Protein AF-A0A7W0YZ30-F1 (afdb_monomer)

Secondary structure (DSSP, 8-state):
-HHHHHHS-TT--EEEEE-TT--HHHHHHHHHHHHHHHHHTT-SSE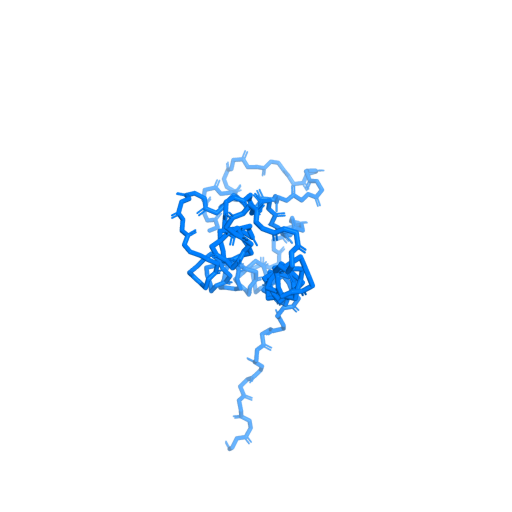EEEE-SHHHHHHHHHHHTT-GGGHHHHHHHHHHHHHHHHHHHH----PPP--

Mean predicted aligned error: 5.02 Å

Radius of gyration: 16.21 Å; Cα contacts (8 Å, |Δi|>4): 103; chains: 1; bounding box: 36×22×51 Å

Sequence (98 aa):
LKVISNNVPTDVPGIAFLSGGQTIDTACANLSAITTLNRASQAPWRLTFAFTRALVTSSLEVWQGDSANGAAAQRELVQSCRQAGQAVSSSPEGPSSD

Foldseek 3Di:
DVVCVVPPDLPAAADADEQPPPALVVSLVVLLVVLAVCVVVVRNHQYAYPYDCNLQVVLCVQPVVPPVSNVVSVVSNVVSVVSRVCSSVDDPPDPPDD

Solvent-accessible surface area (backbone atoms only — not comparable to full-atom values): 5561 Å² total; per-residue (Å²): 106,70,69,51,72,75,72,54,66,76,84,49,78,53,50,64,45,64,34,87,86,35,53,48,67,58,34,26,54,52,43,26,54,52,44,39,50,38,59,76,66,64,51,78,53,44,68,48,73,54,48,59,67,36,33,43,50,66,13,50,69,55,21,72,87,40,76,88,29,44,72,60,13,50,52,42,30,52,50,38,50,49,50,47,53,45,20,57,62,53,68,72,80,66,81,81,90,125

Nearest PDB structures (foldseek):
  4tr9-assembly1_B  TM=9.579E-01  e=6.094E-06  Plasmodium falciparum 3D7
  5tkl-assembly1_A  TM=9.431E-01  e=7.320E-06  Toxoplasma gondii
  1ex5-assembly1_D  TM=8.505E-01  e=4.772E-06  Oryctolagus cuniculus
  7b2n-assembly1_D  TM=9.148E-01  e=2.641E-05  Chlamydomonas reinhardtii
  1fdj-assembly1_A  TM=7.965E-01  e=1.349E-05  Oryctolagus cuniculus

Structure (mmCIF, N/CA/C/O backbone):
data_AF-A0A7W0YZ30-F1
#
_entry.id   AF-A0A7W0YZ30-F1
#
loop_
_atom_site.group_PDB
_atom_site.id
_atom_site.type_symbol
_atom_site.label_atom_id
_atom_site.label_alt_id
_atom_site.label_comp_id
_atom_site.label_asym_id
_atom_site.label_entity_id
_atom_site.label_seq_id
_atom_site.pdbx_PDB_ins_code
_atom_site.Cartn_x
_atom_site.Cartn_y
_atom_site.Cartn_z
_atom_site.occupancy
_atom_site.B_iso_or_equiv
_atom_site.auth_seq_id
_atom_site.auth_comp_id
_atom_site.auth_asym_id
_atom_site.auth_atom_id
_atom_site.pdbx_PDB_model_num
ATOM 1 N N . LEU A 1 1 ? -6.380 6.392 13.984 1.00 89.25 1 LEU A N 1
ATOM 2 C CA . LEU A 1 1 ? -7.590 5.567 14.228 1.00 89.25 1 LEU A CA 1
ATOM 3 C C . LEU A 1 1 ? -8.810 6.369 14.678 1.00 89.25 1 LEU A C 1
ATOM 5 O O . LEU A 1 1 ? -9.863 6.120 14.122 1.00 89.25 1 LEU A O 1
ATOM 9 N N . LYS A 1 2 ? -8.693 7.368 15.572 1.00 93.62 2 LYS A N 1
ATOM 10 C CA . LYS A 1 2 ? -9.818 8.207 16.060 1.00 93.62 2 LYS A CA 1
ATOM 11 C C . LYS A 1 2 ? -10.875 8.587 15.00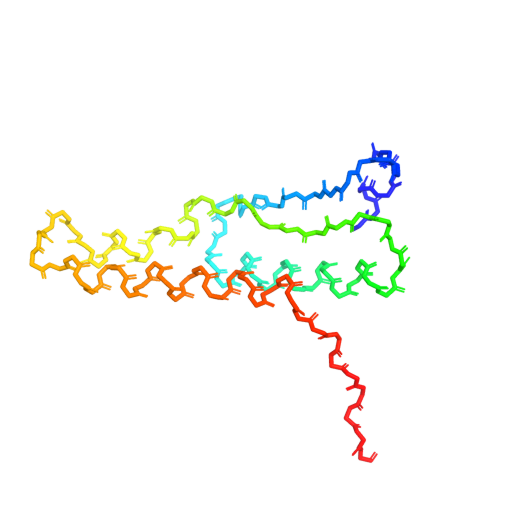6 1.00 93.62 2 LYS A C 1
ATOM 13 O O . LYS A 1 2 ? -12.058 8.386 15.231 1.00 93.62 2 LYS A O 1
ATOM 18 N N . VAL A 1 3 ? -10.455 9.122 13.856 1.00 96.19 3 VAL A N 1
ATOM 19 C CA . VAL A 1 3 ? -11.389 9.512 12.781 1.00 96.19 3 VAL A CA 1
ATOM 20 C C . VAL A 1 3 ? -12.147 8.307 12.228 1.00 96.19 3 VAL A C 1
ATOM 22 O O . VAL A 1 3 ? -13.355 8.385 12.060 1.00 96.19 3 VAL A O 1
ATOM 25 N N . ILE A 1 4 ? -11.462 7.190 11.991 1.00 95.38 4 ILE A N 1
ATOM 26 C CA . ILE A 1 4 ? -12.088 5.952 11.516 1.00 95.38 4 ILE A CA 1
ATOM 27 C C . ILE A 1 4 ? -13.094 5.449 12.552 1.00 95.38 4 ILE A C 1
ATOM 29 O O . ILE A 1 4 ? -14.253 5.250 12.217 1.00 95.38 4 ILE A O 1
ATOM 33 N N . SER A 1 5 ? -12.682 5.349 13.818 1.00 93.69 5 SER A N 1
ATOM 34 C CA . SER A 1 5 ? -13.534 4.859 14.906 1.00 93.69 5 SER A CA 1
ATOM 35 C C . SER A 1 5 ? -14.805 5.682 15.110 1.00 93.69 5 SER A C 1
ATOM 37 O O . SER A 1 5 ? -15.823 5.134 15.512 1.00 93.69 5 SER A O 1
ATOM 39 N N . ASN A 1 6 ? -14.756 6.984 14.828 1.00 96.62 6 ASN A N 1
ATOM 40 C CA . ASN A 1 6 ? -15.899 7.876 15.006 1.00 96.62 6 ASN A CA 1
ATOM 41 C C . ASN A 1 6 ? -16.852 7.912 13.803 1.00 96.62 6 ASN A C 1
ATOM 43 O O . ASN A 1 6 ? -17.956 8.424 13.947 1.00 96.62 6 ASN A O 1
ATOM 47 N N . ASN A 1 7 ? -16.420 7.462 12.619 1.00 97.88 7 ASN A N 1
ATOM 48 C CA . ASN A 1 7 ? -17.143 7.737 11.369 1.00 97.88 7 ASN A CA 1
ATOM 49 C C . ASN A 1 7 ? -17.378 6.509 10.486 1.00 97.88 7 ASN A C 1
ATOM 51 O O . ASN A 1 7 ? -18.218 6.572 9.594 1.00 97.88 7 ASN A O 1
ATOM 55 N N . VAL A 1 8 ? -16.645 5.415 10.682 1.00 97.38 8 VAL A N 1
ATOM 56 C CA . VAL A 1 8 ? -16.832 4.187 9.908 1.00 97.38 8 VAL A CA 1
ATOM 57 C C . VAL A 1 8 ? -17.713 3.239 10.723 1.00 97.38 8 VAL A C 1
ATOM 59 O O . VAL A 1 8 ? -17.351 2.919 11.853 1.00 97.38 8 VAL A O 1
ATOM 62 N N . PRO A 1 9 ? -18.864 2.792 10.198 1.00 97.69 9 PRO A N 1
ATOM 63 C CA . PRO A 1 9 ? -19.684 1.769 10.839 1.00 97.69 9 PRO A CA 1
ATOM 64 C C . PRO A 1 9 ? -18.941 0.437 11.024 1.00 97.69 9 PRO A C 1
ATOM 66 O O . PRO A 1 9 ? -18.063 0.076 10.237 1.00 97.69 9 PRO A O 1
ATOM 69 N N . THR A 1 10 ? -19.277 -0.307 12.077 1.00 96.44 10 THR A N 1
ATOM 70 C CA . THR A 1 10 ? -18.590 -1.558 12.451 1.00 96.44 10 THR A CA 1
ATOM 71 C C . THR A 1 10 ? -18.877 -2.730 11.509 1.00 96.44 10 THR A C 1
ATOM 73 O O . THR A 1 10 ? -18.111 -3.688 11.490 1.00 96.44 10 THR A O 1
ATOM 76 N N . ASP A 1 11 ? -19.956 -2.659 10.731 1.00 96.94 11 ASP A N 1
ATOM 77 C CA . ASP A 1 11 ? -20.349 -3.644 9.717 1.00 96.94 11 ASP A CA 1
ATOM 78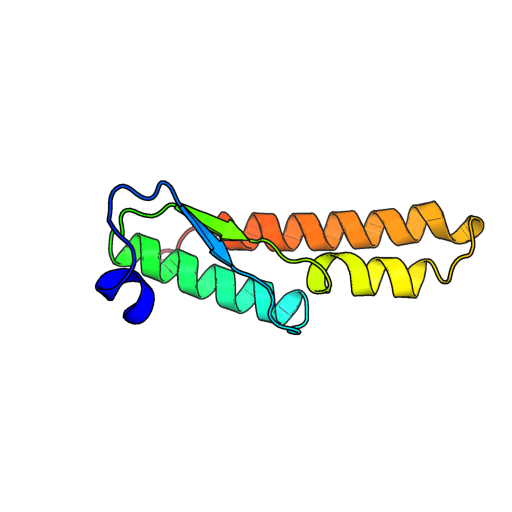 C C . ASP A 1 11 ? -19.548 -3.517 8.409 1.00 96.94 11 ASP A C 1
ATOM 80 O O . ASP A 1 11 ? -19.558 -4.432 7.582 1.00 96.94 11 ASP A O 1
ATOM 84 N N . VAL A 1 12 ? -18.789 -2.428 8.232 1.00 97.94 12 VAL A N 1
ATOM 85 C CA . VAL A 1 12 ? 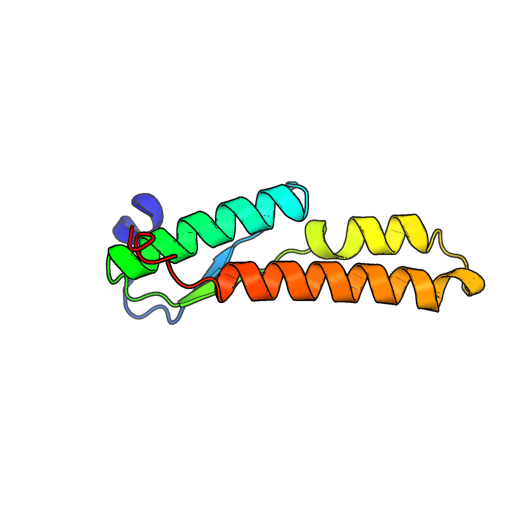-17.836 -2.298 7.128 1.00 97.94 12 VAL A CA 1
ATOM 86 C C . VAL A 1 12 ? -16.747 -3.372 7.275 1.00 97.94 12 VAL A C 1
ATOM 88 O O . VAL A 1 12 ? -16.050 -3.419 8.287 1.00 97.94 12 VAL A O 1
ATOM 91 N N . PRO A 1 13 ? -16.520 -4.227 6.263 1.00 96.12 13 PRO A N 1
ATOM 92 C CA . PRO A 1 13 ? -15.651 -5.396 6.414 1.00 96.12 13 PRO A CA 1
ATOM 93 C C . PRO A 1 13 ? -14.151 -5.068 6.464 1.00 96.12 13 PRO A C 1
ATOM 95 O O . PRO A 1 13 ? -13.350 -5.929 6.850 1.00 96.12 13 PRO A O 1
ATOM 98 N N . GLY A 1 14 ? -13.758 -3.865 6.036 1.00 96.25 14 GLY A N 1
ATOM 99 C CA . GLY A 1 14 ? -12.376 -3.408 6.059 1.00 96.25 14 GLY A CA 1
ATOM 100 C C . GLY A 1 14 ? -12.147 -2.056 5.385 1.00 96.25 14 GLY A C 1
ATOM 101 O O . GLY A 1 14 ? -13.040 -1.493 4.758 1.00 96.25 14 GLY A O 1
ATOM 102 N N . ILE A 1 15 ? -10.929 -1.537 5.533 1.00 97.94 15 ILE A N 1
ATOM 103 C CA . ILE A 1 15 ? -10.502 -0.215 5.068 1.00 97.94 15 ILE A CA 1
ATOM 104 C C . ILE A 1 15 ? -9.189 -0.367 4.300 1.00 97.94 15 ILE A C 1
ATOM 106 O O . ILE A 1 15 ? -8.209 -0.895 4.828 1.00 97.94 15 ILE A O 1
ATOM 110 N N . ALA A 1 16 ? -9.162 0.127 3.062 1.00 97.56 16 ALA A N 1
ATOM 111 C CA . ALA A 1 16 ? -7.961 0.175 2.235 1.00 97.56 16 ALA A CA 1
ATOM 11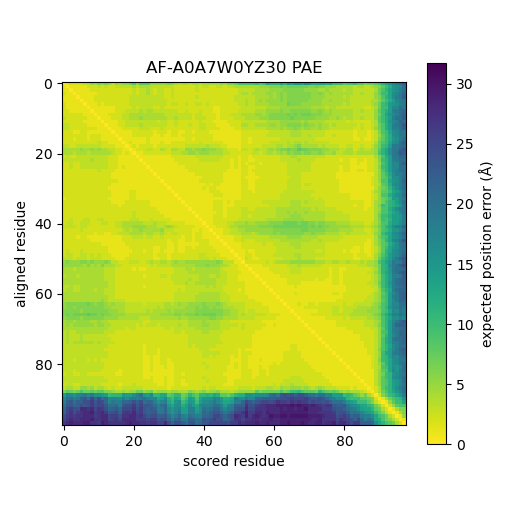2 C C . ALA A 1 16 ? -7.364 1.589 2.246 1.00 97.56 16 ALA A C 1
ATOM 114 O O . ALA A 1 16 ? -7.997 2.540 1.787 1.00 97.56 16 ALA A O 1
ATOM 115 N N . PHE A 1 17 ? -6.142 1.740 2.757 1.00 97.56 17 PHE A N 1
ATOM 116 C CA . PHE A 1 17 ? -5.458 3.032 2.786 1.00 97.56 17 PHE A CA 1
ATOM 117 C C . PHE A 1 17 ? -4.831 3.365 1.434 1.00 97.56 17 PHE A C 1
ATOM 119 O O . PHE A 1 17 ? -4.138 2.548 0.828 1.00 97.56 17 PHE A O 1
ATOM 126 N N . LEU A 1 18 ? -5.034 4.600 0.982 1.00 97.62 18 LEU A N 1
ATOM 127 C CA . LEU A 1 18 ? -4.341 5.165 -0.172 1.00 97.62 18 LEU A CA 1
ATOM 128 C C . LEU A 1 18 ? -2.965 5.683 0.261 1.00 97.62 18 LEU A C 1
ATOM 130 O O . LEU A 1 18 ? -2.818 6.197 1.367 1.00 97.62 18 LEU A O 1
ATOM 134 N N . SER A 1 19 ? -1.967 5.624 -0.625 1.00 96.19 19 SER A N 1
ATOM 135 C CA . SER A 1 19 ? -0.624 6.139 -0.310 1.00 96.19 19 SER A CA 1
ATOM 136 C C . SER A 1 19 ? -0.549 7.670 -0.295 1.00 96.19 19 SER A C 1
ATOM 138 O O . SER A 1 19 ? 0.394 8.238 0.239 1.00 96.19 19 SER A O 1
ATOM 140 N N . GLY A 1 20 ? -1.515 8.369 -0.902 1.00 93.00 20 GLY A N 1
ATOM 141 C CA . GLY A 1 20 ? -1.636 9.829 -0.793 1.00 93.00 20 GLY A CA 1
ATOM 142 C C . GLY A 1 20 ? -0.458 10.643 -1.350 1.00 93.00 20 GLY A C 1
ATOM 143 O O . GLY A 1 20 ? -0.317 11.807 -1.001 1.00 93.00 20 GLY A O 1
ATOM 144 N N . GLY A 1 21 ? 0.384 10.061 -2.211 1.00 93.38 21 GLY A N 1
ATOM 145 C CA . GLY A 1 21 ? 1.603 10.710 -2.721 1.00 93.38 21 GLY A CA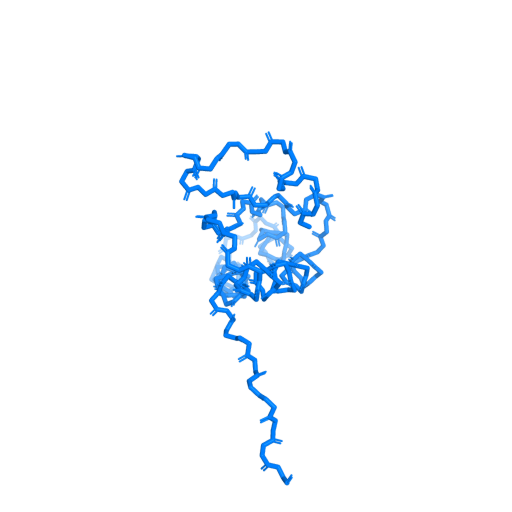 1
ATOM 146 C C . GLY A 1 21 ? 2.861 10.448 -1.891 1.00 93.38 21 GLY A C 1
ATOM 147 O O . GLY A 1 21 ? 3.920 10.956 -2.238 1.00 93.38 21 GLY A O 1
ATOM 148 N N . GLN A 1 22 ? 2.759 9.638 -0.840 1.00 96.19 22 GLN A N 1
ATOM 149 C CA . GLN A 1 22 ? 3.912 9.128 -0.107 1.00 96.19 22 GLN A CA 1
ATOM 150 C C . GLN A 1 22 ? 4.702 8.132 -0.965 1.00 96.19 22 GLN A C 1
ATOM 152 O O . GLN A 1 22 ? 4.140 7.463 -1.841 1.00 96.19 22 GLN A O 1
ATOM 157 N N . THR A 1 23 ? 5.995 8.013 -0.668 1.00 95.94 23 THR A N 1
ATOM 158 C CA . THR A 1 23 ? 6.843 6.928 -1.173 1.00 95.94 23 THR A CA 1
ATOM 159 C C . THR A 1 23 ? 6.362 5.582 -0.629 1.00 95.94 23 THR A C 1
ATOM 161 O O . THR A 1 23 ? 5.608 5.530 0.349 1.00 95.94 23 THR A O 1
ATOM 164 N N . ILE A 1 24 ? 6.800 4.481 -1.248 1.00 96.94 24 ILE A N 1
ATOM 165 C CA . ILE A 1 24 ? 6.450 3.136 -0.778 1.00 96.94 24 ILE A CA 1
ATOM 166 C C . ILE A 1 24 ? 6.888 2.905 0.670 1.00 96.94 24 ILE A C 1
ATOM 168 O O . ILE A 1 24 ? 6.089 2.416 1.467 1.00 96.94 24 ILE A O 1
ATOM 172 N N . ASP A 1 25 ? 8.085 3.360 1.039 1.00 96.75 25 ASP A N 1
ATOM 173 C CA . ASP A 1 25 ? 8.631 3.208 2.388 1.00 96.75 25 ASP A CA 1
ATOM 174 C C . ASP A 1 25 ? 7.791 3.932 3.433 1.00 96.75 25 ASP A C 1
ATOM 176 O O . ASP A 1 25 ? 7.370 3.332 4.423 1.00 96.75 25 ASP A O 1
ATOM 180 N N . THR A 1 26 ? 7.480 5.210 3.197 1.00 97.50 26 THR A N 1
ATOM 181 C CA . THR A 1 26 ? 6.670 6.003 4.127 1.00 97.50 26 THR A CA 1
ATOM 182 C C . THR A 1 26 ? 5.242 5.464 4.218 1.00 97.50 26 THR A C 1
ATOM 184 O O . THR A 1 26 ? 4.704 5.344 5.320 1.00 97.50 26 THR A O 1
ATOM 187 N N . ALA A 1 27 ? 4.636 5.077 3.090 1.00 97.69 27 ALA A N 1
ATOM 188 C CA . ALA A 1 27 ? 3.293 4.503 3.075 1.00 97.69 27 ALA A CA 1
ATOM 189 C C . ALA A 1 27 ? 3.230 3.173 3.847 1.00 97.69 27 ALA A C 1
ATOM 191 O O . ALA A 1 27 ? 2.302 2.958 4.630 1.00 97.69 27 ALA A O 1
ATOM 192 N N . CYS A 1 28 ? 4.231 2.304 3.679 1.00 97.44 28 CYS A N 1
ATOM 193 C CA . CYS A 1 28 ? 4.319 1.026 4.384 1.00 97.44 28 CYS A CA 1
ATOM 194 C C . CYS A 1 28 ? 4.602 1.206 5.881 1.00 97.44 28 CYS A C 1
ATOM 196 O O . CYS A 1 28 ? 3.956 0.552 6.698 1.00 97.44 28 CYS A O 1
ATOM 198 N N . ALA A 1 29 ? 5.502 2.119 6.260 1.00 97.31 29 ALA A N 1
ATOM 199 C CA . ALA A 1 29 ? 5.777 2.42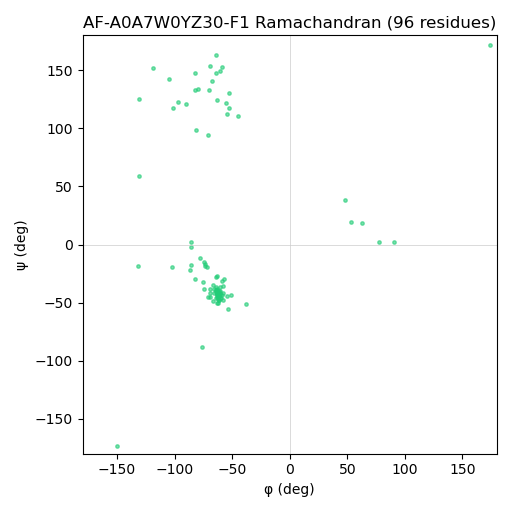8 7.664 1.00 97.31 29 ALA A CA 1
ATOM 200 C C . ALA A 1 29 ? 4.516 2.939 8.383 1.00 97.31 29 ALA A C 1
ATOM 202 O O . ALA A 1 29 ? 4.156 2.444 9.453 1.00 97.31 29 ALA A O 1
ATOM 203 N N . ASN A 1 30 ? 3.787 3.862 7.749 1.00 97.19 30 ASN A N 1
ATOM 204 C CA . ASN A 1 30 ? 2.524 4.376 8.270 1.00 97.19 30 ASN A CA 1
ATOM 205 C C . ASN A 1 30 ? 1.462 3.276 8.387 1.00 97.19 30 ASN A C 1
ATOM 207 O O . ASN A 1 30 ? 0.814 3.156 9.426 1.00 97.19 30 ASN A O 1
ATOM 211 N N . LEU A 1 31 ? 1.289 2.447 7.353 1.00 97.25 31 LEU A N 1
ATOM 212 C CA . LEU A 1 31 ? 0.316 1.354 7.377 1.00 97.25 31 LEU A CA 1
ATOM 213 C C . LEU A 1 31 ? 0.635 0.312 8.451 1.00 97.25 31 LEU A C 1
ATOM 215 O O . LEU A 1 31 ? -0.285 -0.151 9.124 1.00 97.25 31 LEU A O 1
ATOM 219 N N . SER A 1 32 ? 1.913 -0.016 8.647 1.00 97.25 32 SER A N 1
ATOM 220 C CA . SER A 1 32 ? 2.351 -0.929 9.705 1.00 97.25 32 SER A CA 1
ATOM 221 C C . SER A 1 32 ? 1.993 -0.373 11.084 1.00 97.25 32 SER A C 1
ATOM 223 O O . SER A 1 32 ? 1.337 -1.050 11.875 1.00 97.25 32 SER A O 1
ATOM 225 N N . ALA A 1 33 ? 2.297 0.904 11.347 1.00 96.31 33 ALA A N 1
ATOM 226 C CA . ALA A 1 33 ? 1.946 1.551 12.611 1.00 96.31 33 ALA A CA 1
ATOM 227 C C . ALA A 1 33 ? 0.425 1.580 12.855 1.00 96.31 33 ALA A C 1
ATOM 229 O O . ALA A 1 33 ? -0.044 1.272 13.953 1.00 96.31 33 ALA A O 1
ATOM 230 N N . ILE A 1 34 ? -0.365 1.903 11.826 1.00 96.19 34 ILE A N 1
ATOM 231 C CA . ILE A 1 34 ? -1.831 1.900 11.912 1.00 96.19 34 ILE A CA 1
ATOM 232 C C . ILE A 1 34 ? -2.352 0.482 12.186 1.00 96.19 34 ILE A C 1
ATOM 234 O O . ILE A 1 34 ? -3.235 0.315 13.027 1.00 96.19 34 ILE A O 1
ATOM 238 N N . THR A 1 35 ? -1.803 -0.531 11.514 1.00 95.38 35 THR A N 1
ATOM 239 C CA . THR A 1 35 ? -2.181 -1.941 11.686 1.00 95.38 35 THR A CA 1
ATOM 240 C C . THR A 1 35 ? -1.896 -2.428 13.103 1.00 95.38 35 THR A C 1
ATOM 242 O O . THR A 1 35 ? -2.778 -3.018 13.731 1.00 95.38 35 THR A O 1
ATOM 245 N N . THR A 1 36 ? -0.719 -2.115 13.647 1.00 94.88 36 THR A N 1
ATOM 246 C CA . THR A 1 36 ? -0.351 -2.426 15.035 1.00 94.88 36 THR A CA 1
ATOM 247 C C . THR A 1 36 ? -1.327 -1.797 16.024 1.00 94.88 36 THR A C 1
ATOM 249 O O . THR A 1 36 ? -1.862 -2.489 16.892 1.00 94.88 36 THR A O 1
ATOM 252 N N . LEU A 1 37 ? -1.638 -0.507 15.858 1.00 94.44 37 LEU A N 1
ATOM 253 C CA . LEU A 1 37 ? -2.597 0.183 16.723 1.00 94.44 37 LEU A CA 1
ATOM 254 C C . LEU A 1 37 ? -4.014 -0.398 16.603 1.00 94.44 37 LEU A C 1
ATOM 256 O O . LEU A 1 37 ? -4.692 -0.541 17.615 1.00 94.44 37 LEU A O 1
ATOM 260 N N . ASN A 1 38 ? -4.457 -0.763 15.395 1.00 94.00 38 ASN A N 1
ATOM 261 C CA . ASN A 1 38 ? -5.797 -1.309 15.148 1.00 94.00 38 ASN A CA 1
ATOM 262 C C . ASN A 1 38 ? -5.996 -2.647 15.863 1.00 94.00 38 ASN A C 1
ATOM 264 O O . ASN A 1 38 ? -7.061 -2.905 16.419 1.00 94.00 38 ASN A O 1
ATOM 268 N N . ARG A 1 39 ? -4.947 -3.479 15.878 1.00 92.12 39 ARG A N 1
ATOM 269 C CA . ARG A 1 39 ? -4.926 -4.750 16.609 1.00 92.12 39 ARG A CA 1
ATOM 270 C C . ARG A 1 39 ? -4.908 -4.526 18.118 1.00 92.12 39 ARG A C 1
ATOM 272 O O . ARG A 1 39 ? -5.698 -5.148 18.819 1.00 92.12 39 ARG A O 1
ATOM 279 N N . ALA A 1 40 ? -4.068 -3.610 18.606 1.00 93.25 40 ALA A N 1
ATOM 280 C CA . ALA A 1 40 ? -3.993 -3.279 20.029 1.00 93.25 40 ALA A CA 1
ATOM 281 C C . ALA A 1 40 ? -5.327 -2.738 20.575 1.00 93.25 40 ALA A C 1
ATOM 283 O O . ALA A 1 40 ? -5.711 -3.066 21.693 1.00 93.25 40 ALA A O 1
ATOM 284 N N . SER A 1 41 ? -6.063 -1.957 19.777 1.00 92.00 41 SER A N 1
ATOM 285 C CA . SER A 1 41 ? -7.386 -1.445 20.147 1.00 92.00 41 SER A CA 1
ATOM 286 C C . SER A 1 41 ? -8.542 -2.403 19.845 1.00 92.00 41 SER A C 1
ATOM 288 O O . SER A 1 41 ? -9.689 -2.002 20.016 1.00 92.00 41 SER A O 1
ATOM 290 N N . GLN A 1 42 ? -8.268 -3.609 19.328 1.00 92.94 42 GLN A N 1
ATOM 291 C CA . GLN A 1 42 ? -9.279 -4.580 18.880 1.00 92.94 42 GLN A CA 1
ATOM 292 C C . GLN A 1 42 ? -10.353 -3.957 17.970 1.00 92.94 42 GLN A C 1
ATOM 294 O O . GLN A 1 42 ? -11.540 -4.269 18.063 1.00 92.94 42 GLN A O 1
ATOM 299 N N . ALA A 1 43 ? -9.944 -3.035 17.097 1.00 93.62 43 ALA A N 1
ATOM 300 C CA . ALA A 1 43 ? -10.875 -2.386 16.186 1.00 93.62 43 ALA A CA 1
ATOM 301 C C . ALA A 1 43 ? -11.415 -3.409 15.162 1.00 93.62 43 ALA A C 1
ATOM 303 O O . ALA A 1 43 ? -10.656 -4.259 14.688 1.00 93.62 43 ALA A O 1
ATOM 304 N N . PRO A 1 44 ? -12.712 -3.341 14.799 1.00 95.56 44 PRO A N 1
ATOM 305 C CA . PRO A 1 44 ? -13.388 -4.418 14.069 1.00 95.56 44 PRO A CA 1
ATOM 306 C C . PRO A 1 44 ? -13.002 -4.491 12.587 1.00 95.56 44 PRO A C 1
ATOM 308 O O . PRO A 1 44 ? -13.265 -5.493 11.922 1.00 95.56 44 PRO A O 1
ATOM 311 N N . TRP A 1 45 ? -12.379 -3.440 12.048 1.00 96.31 45 TRP A N 1
ATOM 312 C CA . TRP A 1 45 ? -12.049 -3.356 10.631 1.00 96.31 45 TRP A CA 1
ATOM 313 C C . TRP A 1 45 ? -10.760 -4.101 10.308 1.00 96.31 45 TRP A C 1
ATOM 315 O O . TRP A 1 45 ? -9.715 -3.885 10.928 1.00 96.31 45 TRP A O 1
ATOM 325 N N . ARG A 1 46 ? -10.807 -4.905 9.244 1.00 95.88 46 ARG A N 1
ATOM 326 C CA . ARG A 1 46 ? -9.594 -5.364 8.564 1.00 95.88 46 ARG A CA 1
ATOM 327 C C . ARG A 1 46 ? -8.951 -4.189 7.844 1.00 95.88 46 ARG A C 1
ATOM 329 O O . ARG A 1 46 ? -9.634 -3.452 7.139 1.00 95.88 46 ARG A O 1
ATOM 336 N N . LEU A 1 47 ? -7.645 -4.024 7.990 1.00 96.38 47 LEU A N 1
ATOM 337 C CA . LEU A 1 47 ? -6.910 -2.962 7.310 1.00 96.38 47 LEU A CA 1
ATOM 338 C C . LEU A 1 47 ? -6.103 -3.540 6.151 1.00 96.38 47 LEU A C 1
ATOM 340 O O . LEU A 1 47 ? -5.578 -4.645 6.249 1.00 96.38 47 LEU A O 1
ATOM 344 N N . THR A 1 48 ? -6.025 -2.801 5.048 1.00 97.06 48 THR A N 1
ATOM 345 C CA . THR A 1 48 ? -5.212 -3.147 3.876 1.00 97.06 48 THR A CA 1
ATOM 346 C C . THR A 1 48 ? -4.748 -1.879 3.146 1.00 97.06 48 THR A C 1
ATOM 348 O O . THR A 1 48 ? -4.966 -0.763 3.625 1.00 97.06 48 THR A O 1
ATOM 351 N N . PHE A 1 49 ? -4.116 -2.029 1.984 1.00 97.31 49 PHE A N 1
ATOM 352 C CA . PHE A 1 49 ? -3.645 -0.935 1.138 1.00 97.31 49 PHE A CA 1
ATOM 353 C C . PHE A 1 49 ? -4.298 -0.926 -0.246 1.00 97.31 49 PHE A C 1
ATOM 355 O O . PHE A 1 49 ? -4.644 -1.959 -0.810 1.00 97.31 49 PHE A O 1
ATOM 362 N N . ALA A 1 50 ? -4.392 0.273 -0.813 1.00 97.12 50 ALA A N 1
ATOM 363 C CA . ALA A 1 50 ? -4.683 0.554 -2.214 1.00 97.12 50 ALA A CA 1
ATOM 364 C C . ALA A 1 50 ? -3.641 1.565 -2.733 1.00 97.12 50 ALA A C 1
ATOM 366 O O . ALA A 1 50 ? -3.935 2.701 -3.113 1.00 97.12 50 ALA A O 1
ATOM 367 N N . PHE A 1 51 ? -2.370 1.170 -2.656 1.00 96.38 51 PHE A N 1
ATOM 368 C CA . PHE A 1 51 ? -1.218 1.998 -3.004 1.00 96.38 51 PHE A CA 1
ATOM 369 C C . PHE A 1 51 ? -0.999 1.983 -4.515 1.00 96.38 51 PHE A C 1
ATOM 371 O O . PHE A 1 51 ? -0.417 1.055 -5.048 1.00 96.38 51 PHE A O 1
ATOM 378 N N . THR A 1 52 ? -1.474 3.004 -5.225 1.00 92.69 52 THR A N 1
ATOM 379 C CA . THR A 1 52 ? -1.275 3.098 -6.679 1.00 92.69 52 THR A CA 1
ATOM 380 C C . THR A 1 52 ? 0.151 3.543 -7.002 1.00 92.69 52 THR A C 1
ATOM 382 O O . THR A 1 52 ? 1.046 2.714 -7.121 1.00 92.69 52 THR A O 1
ATOM 385 N N . ARG A 1 53 ? 0.397 4.859 -7.071 1.00 94.75 53 ARG A N 1
ATOM 386 C CA . ARG A 1 53 ? 1.696 5.445 -7.449 1.00 94.75 53 ARG A CA 1
ATOM 387 C C . ARG A 1 53 ? 2.857 4.861 -6.649 1.00 94.75 53 ARG A C 1
ATOM 389 O O . ARG A 1 53 ? 3.858 4.481 -7.234 1.00 94.75 53 ARG A O 1
ATOM 396 N N . ALA A 1 54 ? 2.678 4.705 -5.339 1.00 95.81 54 ALA A N 1
ATOM 397 C CA . ALA A 1 54 ? 3.729 4.187 -4.471 1.00 95.81 54 ALA A CA 1
ATOM 398 C C . ALA A 1 54 ? 4.229 2.788 -4.888 1.00 95.81 54 ALA A C 1
ATOM 400 O O . ALA A 1 54 ? 5.421 2.548 -4.785 1.00 95.81 54 ALA A O 1
ATOM 401 N N . LEU A 1 55 ? 3.370 1.893 -5.401 1.00 95.94 55 LEU A N 1
ATOM 402 C CA . LEU A 1 55 ? 3.806 0.558 -5.842 1.00 95.94 55 LEU A CA 1
ATOM 403 C C . LEU A 1 55 ? 4.562 0.572 -7.173 1.00 95.94 55 LEU A C 1
ATOM 405 O O . LEU A 1 55 ? 5.410 -0.285 -7.402 1.00 95.94 55 LEU A O 1
ATOM 409 N N . VAL A 1 56 ? 4.217 1.496 -8.070 1.00 96.50 56 VAL A N 1
ATOM 410 C CA . VAL A 1 56 ? 4.677 1.446 -9.465 1.00 96.50 56 VAL A CA 1
ATOM 411 C C . VAL A 1 56 ? 5.813 2.416 -9.770 1.00 96.50 56 VAL A C 1
ATOM 413 O O . VAL A 1 56 ? 6.507 2.188 -10.751 1.00 96.50 56 VAL A O 1
ATOM 416 N N . THR A 1 57 ? 6.042 3.459 -8.959 1.00 96.88 57 THR A N 1
ATOM 417 C CA . THR A 1 57 ? 7.063 4.488 -9.242 1.00 96.88 57 THR A CA 1
ATOM 418 C C . THR A 1 57 ? 8.453 3.890 -9.492 1.00 96.88 57 THR A C 1
ATOM 420 O O . THR A 1 57 ? 8.974 4.088 -10.585 1.00 96.88 57 THR A O 1
ATOM 423 N N . SER A 1 58 ? 9.006 3.091 -8.565 1.00 96.62 58 SER A N 1
ATOM 424 C CA . SER A 1 58 ? 10.339 2.467 -8.743 1.00 96.62 58 SER A CA 1
ATOM 425 C C . SER A 1 58 ? 10.395 1.582 -9.998 1.00 96.62 58 SER A C 1
ATOM 427 O O . SER A 1 58 ? 11.313 1.659 -10.813 1.00 96.62 58 SER A O 1
ATOM 429 N N . SER A 1 59 ? 9.348 0.780 -10.219 1.00 98.06 59 SER A N 1
ATOM 430 C CA . SER A 1 59 ? 9.244 -0.091 -11.394 1.00 98.06 59 SER A CA 1
ATOM 431 C C . SER A 1 59 ? 9.245 0.696 -12.709 1.00 98.06 59 SER A C 1
ATOM 433 O O . SER A 1 59 ? 9.936 0.314 -13.652 1.00 98.06 59 SER A O 1
ATOM 435 N N . LEU A 1 60 ? 8.525 1.820 -12.769 1.00 98.12 60 LEU A N 1
ATOM 436 C CA . LEU A 1 60 ? 8.485 2.695 -13.942 1.00 98.12 60 LEU A CA 1
ATOM 437 C C . LEU A 1 60 ? 9.823 3.413 -14.176 1.00 98.12 60 LEU A C 1
ATOM 439 O O . LEU A 1 60 ? 10.243 3.537 -15.326 1.00 98.12 60 LEU A O 1
ATOM 443 N N . GLU A 1 61 ? 10.502 3.839 -13.108 1.00 97.88 61 GLU A N 1
ATOM 444 C CA . GLU A 1 61 ? 11.835 4.460 -13.164 1.00 97.88 61 GLU A CA 1
ATOM 445 C C . GLU A 1 61 ? 12.906 3.495 -13.685 1.00 97.88 61 GLU A C 1
ATOM 447 O O . GLU A 1 61 ? 13.788 3.902 -14.444 1.00 97.88 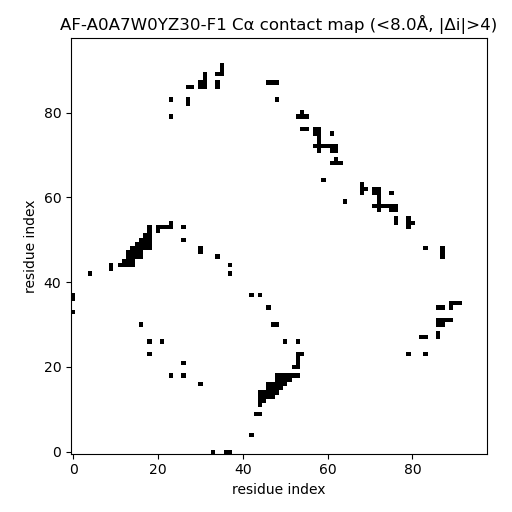61 GLU A O 1
ATOM 452 N N . VAL A 1 62 ? 12.806 2.209 -13.336 1.00 98.38 62 VAL A N 1
ATOM 453 C CA . VAL A 1 62 ? 13.667 1.157 -13.895 1.00 98.38 62 VAL A CA 1
ATOM 454 C C . VAL A 1 62 ? 13.279 0.814 -15.330 1.00 98.38 62 VAL A C 1
ATOM 456 O O . VAL A 1 62 ? 14.150 0.570 -16.161 1.00 98.38 62 VAL A O 1
ATOM 459 N N . TRP A 1 63 ? 11.984 0.786 -15.650 1.00 98.56 63 TRP A N 1
ATOM 460 C CA . TRP A 1 63 ? 11.520 0.404 -16.981 1.00 98.56 63 TRP A CA 1
ATOM 461 C C . TRP A 1 63 ? 11.930 1.411 -18.060 1.00 98.56 63 TRP A C 1
ATOM 463 O O . TRP A 1 63 ? 12.436 1.012 -19.107 1.00 98.56 63 TRP A O 1
ATOM 473 N N . GLN A 1 64 ? 11.693 2.705 -17.823 1.00 97.81 64 GLN A N 1
ATOM 474 C CA . GLN A 1 64 ? 11.941 3.805 -18.774 1.00 97.81 64 GLN A CA 1
ATOM 475 C C . GLN A 1 64 ? 11.296 3.621 -20.164 1.00 97.81 64 GLN A C 1
ATOM 477 O O . GLN A 1 64 ? 11.698 4.260 -21.132 1.00 97.81 64 GLN A O 1
ATOM 482 N N . GLY A 1 65 ? 10.290 2.747 -20.283 1.00 97.75 65 GLY A N 1
ATOM 483 C CA . GLY A 1 65 ? 9.668 2.398 -21.563 1.00 97.75 65 GLY A CA 1
ATOM 484 C C . GLY A 1 65 ? 10.486 1.430 -22.428 1.00 97.75 65 GLY A C 1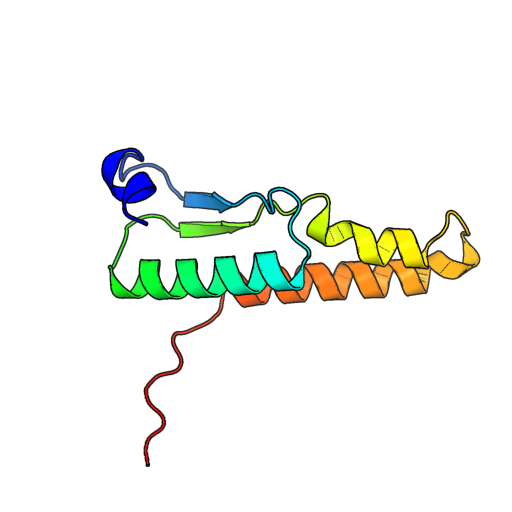
ATOM 485 O O . GLY A 1 65 ? 10.038 1.085 -23.520 1.00 97.75 65 GLY A O 1
ATOM 486 N N . ASP A 1 66 ? 11.643 0.955 -21.960 1.00 98.19 66 ASP A N 1
ATOM 487 C CA . ASP A 1 66 ? 12.483 0.010 -22.695 1.00 98.19 66 ASP A CA 1
ATOM 488 C C . ASP A 1 66 ? 12.112 -1.440 -22.351 1.00 98.19 66 ASP A C 1
ATOM 490 O O . ASP A 1 66 ? 12.197 -1.891 -21.206 1.00 98.19 66 ASP A O 1
ATOM 494 N N . SER A 1 67 ? 11.718 -2.205 -23.369 1.00 97.75 67 SER A N 1
ATOM 495 C CA . SER A 1 67 ? 11.406 -3.632 -23.241 1.00 97.75 67 SER A CA 1
ATOM 496 C C . SER A 1 67 ? 12.559 -4.470 -22.673 1.00 97.75 67 SER A C 1
ATOM 498 O O . SER A 1 67 ? 12.297 -5.446 -21.966 1.00 97.75 67 SER A O 1
ATOM 500 N N . ALA A 1 68 ? 13.818 -4.073 -22.895 1.00 98.44 68 ALA A N 1
ATOM 501 C CA . ALA A 1 68 ? 14.984 -4.758 -22.341 1.00 98.44 68 ALA A CA 1
ATOM 502 C C . ALA A 1 68 ? 15.028 -4.690 -20.801 1.00 98.44 68 ALA A C 1
ATOM 504 O O . ALA A 1 68 ? 15.507 -5.620 -20.150 1.00 98.44 68 ALA A O 1
ATOM 505 N N . ASN A 1 69 ? 14.444 -3.643 -20.205 1.00 98.62 69 ASN A N 1
ATOM 506 C CA . ASN A 1 69 ? 14.380 -3.452 -18.755 1.00 98.62 69 ASN A CA 1
ATOM 507 C C . ASN A 1 69 ? 13.189 -4.164 -18.096 1.00 98.62 69 ASN A C 1
ATOM 509 O O . ASN A 1 69 ? 13.061 -4.134 -16.870 1.00 98.62 69 ASN A O 1
ATOM 513 N N . GLY A 1 70 ? 12.321 -4.831 -18.867 1.00 98.50 70 GLY A N 1
ATOM 514 C CA . GLY A 1 70 ? 11.061 -5.394 -18.369 1.00 98.50 70 GLY A CA 1
ATOM 515 C C . GLY A 1 70 ? 11.234 -6.325 -17.164 1.00 98.50 70 GLY A C 1
ATOM 516 O O . GLY A 1 70 ? 10.529 -6.190 -16.165 1.00 98.50 70 GLY A O 1
ATOM 517 N N . ALA A 1 71 ? 12.226 -7.219 -17.202 1.00 98.56 71 ALA A N 1
ATOM 518 C CA . ALA A 1 71 ? 12.496 -8.132 -16.091 1.00 98.56 71 ALA A CA 1
ATOM 519 C C . ALA A 1 71 ? 12.991 -7.405 -14.826 1.00 98.56 71 ALA A C 1
ATOM 521 O O . ALA A 1 71 ? 12.676 -7.823 -13.713 1.00 98.56 71 ALA A O 1
ATOM 522 N N . ALA A 1 72 ? 13.765 -6.327 -14.974 1.00 98.56 72 ALA A N 1
ATOM 523 C CA . ALA A 1 72 ? 14.226 -5.523 -13.844 1.00 98.56 72 ALA A CA 1
ATOM 524 C C . ALA A 1 72 ? 13.070 -4.723 -13.227 1.00 98.56 72 ALA A C 1
ATOM 526 O O . ALA A 1 72 ? 12.865 -4.779 -12.017 1.00 98.56 72 ALA A O 1
ATOM 527 N N . ALA A 1 73 ? 12.247 -4.089 -14.062 1.00 98.62 73 ALA A N 1
ATOM 528 C CA . ALA A 1 73 ? 11.066 -3.353 -13.628 1.00 98.62 73 ALA A CA 1
ATOM 529 C C . ALA A 1 73 ? 10.054 -4.246 -12.891 1.00 98.62 73 ALA A C 1
ATOM 531 O O . ALA A 1 73 ? 9.484 -3.844 -11.876 1.00 98.62 73 ALA A O 1
ATOM 532 N N . GLN A 1 74 ? 9.846 -5.480 -13.360 1.00 98.56 74 GLN A N 1
ATOM 533 C CA . GLN A 1 74 ? 8.973 -6.443 -12.683 1.00 98.56 74 GLN A CA 1
ATOM 534 C C . GLN A 1 74 ? 9.493 -6.819 -11.291 1.00 98.56 74 GLN A C 1
ATOM 536 O O . GLN A 1 74 ? 8.692 -6.953 -10.365 1.00 98.56 74 GLN A O 1
ATOM 541 N N . ARG A 1 75 ? 10.816 -6.957 -11.114 1.00 98.62 75 ARG A N 1
ATOM 542 C CA . ARG A 1 75 ? 11.413 -7.236 -9.797 1.00 98.62 75 ARG A CA 1
ATOM 543 C C . ARG A 1 75 ? 11.136 -6.109 -8.801 1.00 98.62 75 ARG A C 1
ATOM 545 O O . ARG A 1 75 ? 10.721 -6.404 -7.683 1.00 98.62 75 ARG A O 1
ATOM 552 N N . GLU A 1 76 ? 11.267 -4.853 -9.223 1.00 98.25 76 GLU A N 1
ATOM 553 C CA . GLU A 1 76 ? 10.938 -3.686 -8.388 1.00 98.25 76 GLU A CA 1
ATOM 554 C C . GLU A 1 76 ? 9.459 -3.640 -7.983 1.00 98.25 76 GLU A C 1
ATOM 556 O O . GLU A 1 76 ? 9.122 -3.377 -6.825 1.00 98.25 76 GLU A O 1
ATOM 561 N N . LEU A 1 77 ? 8.557 -3.955 -8.918 1.00 98.31 77 LEU A N 1
ATOM 562 C CA . LEU A 1 77 ? 7.126 -4.015 -8.622 1.00 98.31 77 LEU A CA 1
ATOM 563 C C . LEU A 1 77 ? 6.811 -5.116 -7.603 1.00 98.31 77 LEU A C 1
ATOM 565 O O . LEU A 1 77 ? 6.082 -4.885 -6.639 1.00 98.31 77 LEU A O 1
ATOM 569 N N . VAL A 1 78 ? 7.373 -6.314 -7.789 1.00 98.44 78 VAL A N 1
ATOM 570 C CA . VAL A 1 78 ? 7.193 -7.436 -6.854 1.00 98.44 78 VAL A CA 1
ATOM 571 C C . VAL A 1 78 ? 7.728 -7.080 -5.469 1.00 98.44 78 VAL A C 1
ATOM 573 O O . VAL A 1 78 ? 7.068 -7.385 -4.473 1.00 98.44 78 VAL A O 1
ATOM 576 N N . GLN A 1 79 ? 8.881 -6.414 -5.394 1.00 98.06 79 GLN A N 1
ATOM 577 C CA . GLN A 1 79 ? 9.459 -5.964 -4.132 1.00 98.06 79 GLN A CA 1
ATOM 578 C C . GLN A 1 79 ? 8.535 -4.970 -3.417 1.00 98.06 79 GLN A C 1
ATOM 580 O O . GLN A 1 79 ? 8.215 -5.169 -2.244 1.00 98.06 79 GLN A O 1
ATOM 585 N N . SER A 1 80 ? 8.020 -3.972 -4.137 1.00 97.81 80 SER A N 1
ATOM 586 C CA . SER A 1 80 ? 7.078 -2.984 -3.593 1.00 97.81 80 SER A CA 1
ATOM 587 C C . SER A 1 80 ? 5.776 -3.638 -3.105 1.00 97.81 80 SER A C 1
ATOM 589 O O . SER A 1 80 ? 5.291 -3.347 -2.009 1.00 97.81 80 SER A O 1
ATOM 591 N N . CYS A 1 81 ? 5.227 -4.590 -3.869 1.00 97.50 81 CYS A N 1
ATOM 592 C CA . CYS A 1 81 ? 4.045 -5.364 -3.477 1.00 97.50 81 CYS A CA 1
ATOM 593 C C . CYS A 1 81 ? 4.296 -6.215 -2.224 1.00 97.50 81 CYS A C 1
ATOM 595 O O . CYS A 1 81 ? 3.439 -6.289 -1.340 1.00 97.50 81 CYS A O 1
ATOM 597 N N . ARG A 1 82 ? 5.472 -6.846 -2.123 1.00 97.62 82 ARG A N 1
ATOM 598 C CA . ARG A 1 82 ? 5.865 -7.637 -0.951 1.00 97.62 82 ARG A CA 1
ATOM 599 C C . ARG A 1 82 ? 5.965 -6.757 0.292 1.00 97.62 82 ARG A C 1
ATOM 601 O O . ARG A 1 82 ? 5.432 -7.136 1.332 1.00 97.62 82 ARG A O 1
ATOM 608 N N . GLN A 1 83 ? 6.589 -5.590 0.173 1.00 97.00 83 GLN A N 1
ATOM 609 C CA . GLN A 1 83 ? 6.718 -4.630 1.266 1.00 97.00 83 GLN A CA 1
ATOM 610 C C . GLN A 1 83 ? 5.347 -4.155 1.770 1.00 97.00 83 GLN A C 1
ATOM 612 O O . GLN A 1 83 ? 5.081 -4.188 2.972 1.00 97.00 83 GLN A O 1
ATOM 617 N N . ALA A 1 84 ? 4.431 -3.805 0.861 1.00 96.94 84 ALA A N 1
ATOM 618 C CA . ALA A 1 84 ? 3.071 -3.414 1.230 1.00 96.94 84 ALA A CA 1
ATOM 619 C C . ALA A 1 84 ? 2.288 -4.564 1.896 1.00 96.94 84 ALA A C 1
ATOM 621 O O . ALA A 1 84 ? 1.608 -4.357 2.903 1.00 96.94 84 ALA A O 1
ATOM 622 N N . GLY A 1 85 ? 2.432 -5.797 1.397 1.00 97.25 85 GLY A N 1
ATOM 623 C CA . GLY A 1 85 ? 1.843 -6.990 2.016 1.00 97.25 85 GLY A CA 1
ATOM 624 C C . GLY A 1 85 ? 2.366 -7.259 3.432 1.00 97.25 85 GLY A C 1
ATOM 625 O O . GLY A 1 85 ? 1.593 -7.603 4.332 1.00 97.25 85 GLY A O 1
ATOM 626 N N . GLN A 1 86 ? 3.665 -7.053 3.661 1.00 96.56 86 GLN A N 1
ATOM 627 C CA . GLN A 1 86 ? 4.284 -7.178 4.983 1.00 96.56 86 GLN A CA 1
ATOM 628 C C . GLN A 1 86 ? 3.774 -6.113 5.959 1.00 96.56 86 GLN A C 1
ATOM 630 O O . GLN A 1 86 ? 3.512 -6.444 7.112 1.00 96.56 86 GLN A O 1
ATOM 635 N N . ALA A 1 87 ? 3.542 -4.879 5.504 1.00 95.88 87 ALA A N 1
ATOM 636 C CA . ALA A 1 87 ? 3.009 -3.802 6.342 1.00 95.88 87 ALA A CA 1
ATOM 637 C C . ALA A 1 87 ? 1.587 -4.072 6.877 1.00 95.88 87 ALA A C 1
ATOM 639 O O . ALA A 1 87 ? 1.226 -3.572 7.935 1.00 95.88 87 ALA A O 1
ATOM 640 N N . VAL A 1 88 ? 0.779 -4.873 6.173 1.00 94.56 88 VAL A N 1
ATOM 641 C CA . VAL A 1 88 ? -0.540 -5.334 6.661 1.00 94.56 88 VAL A CA 1
ATOM 642 C C . VAL A 1 88 ? -0.411 -6.539 7.590 1.00 94.56 88 VAL A C 1
ATOM 644 O O . VAL A 1 88 ? -1.245 -6.763 8.471 1.00 94.56 88 VAL A O 1
ATOM 647 N N . SER A 1 89 ? 0.623 -7.348 7.375 1.00 86.25 89 SER A N 1
ATOM 648 C CA . SER A 1 89 ? 0.820 -8.608 8.086 1.00 86.25 89 SER A CA 1
ATOM 649 C C . SER A 1 89 ? 1.566 -8.425 9.405 1.00 86.25 89 SER A C 1
ATOM 651 O O . SER A 1 89 ? 1.384 -9.260 10.289 1.00 86.25 89 SER A O 1
ATOM 653 N N . SER A 1 90 ? 2.330 -7.339 9.569 1.00 67.75 90 SER A N 1
ATOM 654 C CA . SER A 1 90 ? 3.209 -7.083 10.715 1.00 67.75 90 SER A CA 1
ATOM 655 C C . SER A 1 90 ? 2.529 -7.391 12.047 1.00 67.75 90 SER A C 1
ATOM 657 O O . SER A 1 90 ? 1.562 -6.747 12.451 1.00 67.75 90 SER A O 1
ATOM 659 N N . SER A 1 91 ? 2.992 -8.451 12.712 1.00 52.09 91 SER A N 1
ATOM 660 C CA . SER A 1 91 ? 2.666 -8.715 14.113 1.00 52.09 91 SER A CA 1
ATOM 661 C C . SER A 1 91 ? 3.247 -7.593 14.970 1.00 52.09 91 SER A C 1
ATOM 663 O O . SER A 1 91 ? 4.307 -7.074 14.617 1.00 52.09 91 SER A O 1
ATOM 665 N N . PRO A 1 92 ? 2.602 -7.211 16.086 1.00 49.47 92 PRO A N 1
ATOM 666 C CA . PRO A 1 92 ? 3.318 -6.452 17.097 1.00 49.47 92 PRO A CA 1
ATOM 667 C C . PRO A 1 92 ? 4.546 -7.284 17.477 1.00 49.47 92 PRO A C 1
ATOM 669 O O . PRO A 1 92 ? 4.397 -8.447 17.859 1.00 49.47 92 PRO A O 1
ATOM 672 N N . GLU A 1 93 ? 5.748 -6.732 17.316 1.00 42.78 93 GLU A N 1
ATOM 673 C CA . GLU A 1 93 ? 6.893 -7.253 18.053 1.00 42.78 93 GLU A CA 1
ATOM 674 C C . GLU A 1 93 ? 6.476 -7.227 19.526 1.00 42.78 93 GLU A C 1
ATOM 676 O O . GLU A 1 93 ? 6.188 -6.170 20.092 1.00 42.78 93 GLU A O 1
ATOM 681 N N . GLY A 1 94 ? 6.308 -8.415 20.111 1.00 42.97 94 GLY A N 1
ATOM 682 C CA . GLY A 1 94 ? 6.215 -8.538 21.557 1.00 42.97 94 GLY A CA 1
ATOM 683 C C . GLY A 1 94 ? 7.499 -7.976 22.169 1.00 42.97 94 GLY A C 1
ATOM 684 O O . GLY A 1 94 ? 8.529 -7.970 21.489 1.00 42.97 94 GLY A O 1
ATOM 685 N N . PRO A 1 95 ? 7.456 -7.476 23.415 1.00 40.44 95 PRO A N 1
ATOM 686 C CA . PRO A 1 95 ? 8.651 -6.949 24.056 1.00 40.44 95 PRO A CA 1
ATOM 687 C C . PRO A 1 95 ? 9.762 -8.000 23.979 1.00 40.44 95 PRO A C 1
ATOM 689 O O . PRO A 1 95 ? 9.525 -9.172 24.276 1.00 40.44 95 PRO A O 1
ATOM 692 N N . SER A 1 96 ? 10.945 -7.578 23.531 1.00 41.22 96 SER A N 1
ATOM 693 C CA . SER A 1 96 ? 12.157 -8.386 23.592 1.00 41.22 96 SER A CA 1
ATOM 694 C C . SER A 1 96 ? 12.337 -8.863 25.028 1.00 41.22 96 SER A C 1
ATOM 696 O O . SER A 1 96 ? 12.451 -8.047 25.944 1.00 41.22 96 SER A O 1
ATOM 698 N N . SER A 1 97 ? 12.297 -10.176 25.216 1.00 45.47 97 SER A N 1
ATOM 699 C CA . SER A 1 97 ? 12.641 -10.817 26.475 1.00 45.47 97 SER A CA 1
ATOM 700 C C . SER A 1 97 ? 14.154 -10.702 26.675 1.00 45.47 97 SER A C 1
ATOM 702 O O . SER A 1 97 ? 14.884 -11.546 26.162 1.00 45.47 97 SER A O 1
ATOM 704 N N . ASP A 1 98 ? 14.592 -9.670 27.392 1.00 38.31 98 ASP A N 1
ATOM 705 C CA . ASP A 1 98 ? 15.867 -9.638 28.119 1.00 38.31 98 ASP A CA 1
ATOM 706 C C . ASP A 1 98 ? 15.572 -9.453 29.615 1.00 38.31 98 ASP A C 1
ATOM 708 O O . ASP A 1 98 ? 14.714 -8.597 29.949 1.00 38.31 98 ASP A O 1
#

pLDDT: mean 91.84, std 14.72, range [38.31, 98.62]